Protein AF-A0A6J8CQG9-F1 (afdb_monomer_lite)

Foldseek 3Di:
DQVVLQLQCCVDDHPNVQWEKEWDWDCPPDDQWIKIWIWTQDPVVRDIDTPDIDTDNDDDLPPDDDRHGNAYEYAPPVVVVVSCCVNVNPVRVVRYDYDPVNLVVLLVVVLVVLPVCSVVSNVLSVQCVPDPDPVSNVVSVVVNVVVCVVSVPDDPDDD

Sequence (159 aa):
MANISLEMDRDGSGVMVDEFAFIDAKHNRCRGFKTLTLWTYHQVLRKLVSSAIMEVDEENTKNCYKFNPFGFIVGDNHANWCSIRDIYGVHTLERAVSCEFHYKQSVQRNSRKVSEKSNEFICLANALLHAETINQFNAACEQMETFFKINNIKELHKW

pLDDT: mean 81.37, std 11.55, range [43.44, 94.88]

Structure (mmCIF, N/CA/C/O backbone):
data_AF-A0A6J8CQG9-F1
#
_entry.id   AF-A0A6J8CQG9-F1
#
loop_
_atom_site.group_PDB
_atom_site.id
_atom_site.type_symbol
_atom_site.label_atom_id
_atom_site.label_alt_id
_atom_site.label_comp_id
_atom_site.label_asym_id
_atom_site.label_entity_id
_atom_site.label_seq_id
_atom_site.pdbx_PDB_ins_code
_atom_site.Cartn_x
_atom_site.Cartn_y
_atom_site.Cartn_z
_atom_site.occupancy
_atom_site.B_iso_or_equiv
_atom_site.auth_seq_id
_atom_site.auth_comp_id
_atom_site.auth_asym_id
_atom_site.auth_atom_id
_atom_site.pdbx_PDB_model_num
ATOM 1 N N . MET A 1 1 ? -14.211 -10.579 18.938 1.00 49.91 1 MET A N 1
ATOM 2 C CA . MET A 1 1 ? -13.756 -9.844 17.737 1.00 49.91 1 MET A CA 1
ATOM 3 C C . MET A 1 1 ? -14.240 -8.393 17.721 1.00 49.91 1 MET A C 1
ATOM 5 O O . MET A 1 1 ? -13.412 -7.544 17.447 1.00 49.91 1 MET A O 1
ATOM 9 N N . ALA A 1 2 ? -15.481 -8.077 18.133 1.00 54.88 2 ALA A N 1
ATOM 10 C CA . ALA A 1 2 ? -15.984 -6.692 18.227 1.00 54.88 2 ALA A CA 1
ATOM 11 C C . ALA A 1 2 ? -15.132 -5.728 19.090 1.00 54.88 2 ALA A C 1
ATOM 13 O O . ALA A 1 2 ? -15.011 -4.562 18.736 1.00 54.88 2 ALA A O 1
ATOM 14 N N . ASN A 1 3 ? -14.485 -6.207 20.164 1.00 70.06 3 ASN A N 1
ATOM 15 C CA . ASN A 1 3 ? -13.648 -5.337 21.004 1.00 70.06 3 ASN A CA 1
ATOM 16 C C . ASN A 1 3 ? -12.424 -4.778 20.272 1.00 70.06 3 ASN A C 1
ATOM 18 O O . ASN A 1 3 ? -12.099 -3.626 20.486 1.00 70.06 3 ASN A O 1
ATOM 22 N N . ILE A 1 4 ? -11.775 -5.535 19.379 1.00 77.50 4 ILE A N 1
ATOM 23 C CA . ILE A 1 4 ? -10.563 -5.044 18.694 1.00 77.50 4 ILE A CA 1
ATOM 24 C C . ILE A 1 4 ? -10.907 -3.851 17.800 1.00 77.50 4 ILE A C 1
ATOM 26 O O . ILE A 1 4 ? -10.186 -2.865 17.778 1.00 77.50 4 ILE A O 1
ATOM 30 N N . SER A 1 5 ? -12.038 -3.912 17.097 1.00 75.56 5 SER A N 1
ATOM 31 C CA . SER A 1 5 ? -12.469 -2.815 16.232 1.00 75.56 5 SER A CA 1
ATOM 32 C C . SER A 1 5 ? -12.834 -1.546 17.006 1.00 75.56 5 SER A C 1
ATOM 34 O O . SER A 1 5 ? -12.649 -0.463 16.467 1.00 75.56 5 SER A O 1
ATOM 36 N N . LEU A 1 6 ? -13.315 -1.675 18.249 1.00 78.38 6 LEU A N 1
ATOM 37 C CA . LEU A 1 6 ? -13.556 -0.542 19.152 1.00 78.38 6 LEU A CA 1
ATOM 38 C C . LEU A 1 6 ? -12.246 0.014 19.727 1.00 78.38 6 LEU A C 1
ATOM 40 O O . LEU A 1 6 ? -12.083 1.223 19.820 1.00 78.38 6 LEU A O 1
ATOM 44 N N . GLU A 1 7 ? -11.295 -0.859 20.066 1.00 82.69 7 GLU A N 1
ATOM 45 C CA . GLU A 1 7 ? -9.961 -0.467 20.549 1.00 82.69 7 GLU A CA 1
ATOM 46 C C . GLU A 1 7 ? -9.123 0.253 19.482 1.00 82.69 7 GLU A C 1
ATOM 48 O O . GLU A 1 7 ? -8.163 0.945 19.809 1.00 82.69 7 GLU A O 1
ATOM 53 N N . MET A 1 8 ? -9.468 0.052 18.212 1.00 83.88 8 MET A N 1
ATOM 54 C CA . MET A 1 8 ? -8.832 0.680 17.057 1.00 83.88 8 MET A CA 1
ATOM 55 C C . MET A 1 8 ? -9.538 1.952 16.590 1.00 83.88 8 MET A C 1
ATOM 57 O O . MET A 1 8 ? -9.056 2.579 15.652 1.00 83.88 8 MET A O 1
ATOM 61 N N . ASP A 1 9 ? -10.687 2.315 17.165 1.00 84.25 9 ASP A N 1
ATOM 62 C CA . ASP A 1 9 ? -11.378 3.535 16.758 1.00 84.25 9 ASP A CA 1
ATOM 63 C C . ASP A 1 9 ? -10.511 4.750 17.092 1.00 84.25 9 ASP A C 1
ATOM 65 O O . ASP A 1 9 ? -10.205 4.992 18.261 1.00 84.25 9 ASP A O 1
ATOM 69 N N . ARG A 1 10 ? -10.118 5.508 16.065 1.00 82.56 10 ARG A N 1
ATOM 70 C CA . ARG A 1 10 ? -9.189 6.640 16.189 1.00 82.56 10 ARG A CA 1
ATOM 71 C C . ARG A 1 10 ? -9.718 7.770 17.071 1.00 82.56 10 ARG A C 1
ATOM 73 O O . ARG A 1 10 ? -8.935 8.556 17.592 1.00 82.56 10 ARG A O 1
ATOM 80 N N . ASP A 1 11 ? -11.042 7.879 17.174 1.00 84.3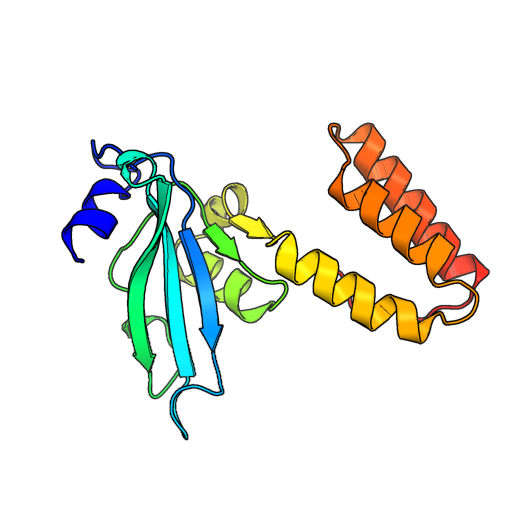8 11 ASP A N 1
ATOM 81 C CA . ASP A 1 11 ? -11.725 8.881 17.994 1.00 84.38 11 ASP A CA 1
ATOM 82 C C . ASP A 1 11 ? -11.982 8.354 19.424 1.00 84.38 11 ASP A C 1
ATOM 84 O O . ASP A 1 11 ? -12.530 9.060 20.273 1.00 84.38 11 ASP A O 1
ATOM 88 N N . GLY A 1 12 ? -11.592 7.103 19.691 1.00 83.31 12 GLY A N 1
ATOM 89 C CA . GLY A 1 12 ? -11.682 6.438 20.982 1.00 83.31 12 GLY A CA 1
ATOM 90 C C . GLY A 1 12 ? -10.406 6.553 21.821 1.00 83.31 12 GLY A C 1
ATOM 91 O O . GLY A 1 12 ? -9.482 7.306 21.530 1.00 83.31 12 GLY A O 1
ATOM 92 N N . SER A 1 13 ? -10.363 5.778 22.906 1.00 83.00 13 SER A N 1
ATOM 93 C CA . SER A 1 13 ? -9.242 5.734 23.859 1.00 83.00 13 SER A CA 1
ATOM 94 C C . SER A 1 13 ? -8.627 4.335 23.973 1.00 83.00 13 SER A C 1
ATOM 96 O O . SER A 1 13 ? -8.162 3.946 25.046 1.00 83.00 13 SER A O 1
ATOM 98 N N . GLY A 1 14 ? -8.731 3.541 22.908 1.00 82.12 14 GLY A N 1
ATOM 99 C CA . GLY A 1 14 ? -8.284 2.156 22.905 1.00 82.12 14 GLY A CA 1
ATOM 100 C C . GLY A 1 14 ? -6.769 2.012 22.790 1.00 82.12 14 GLY A C 1
ATOM 101 O O . GLY A 1 14 ? -6.068 2.902 22.314 1.00 82.12 14 GLY A O 1
ATOM 102 N N . VAL A 1 15 ? -6.242 0.859 23.198 1.00 84.62 15 VAL A N 1
ATOM 103 C CA . VAL A 1 15 ? -4.790 0.585 23.151 1.00 84.62 15 VAL A CA 1
ATOM 104 C C . VAL A 1 15 ? -4.259 0.366 21.731 1.00 84.62 15 VAL A C 1
ATOM 106 O O . VAL A 1 15 ? -3.051 0.248 21.541 1.00 84.62 15 VAL A O 1
ATOM 109 N N . MET A 1 16 ? -5.153 0.272 20.745 1.00 84.31 16 MET A N 1
ATOM 110 C CA . MET A 1 16 ? -4.835 0.088 19.328 1.00 84.31 16 MET A CA 1
ATOM 111 C C . MET A 1 16 ? -5.255 1.300 18.480 1.00 84.31 16 MET A C 1
ATOM 113 O O . MET A 1 16 ? -5.369 1.176 17.263 1.00 84.31 16 MET A O 1
ATOM 117 N N . VAL A 1 17 ? -5.486 2.458 19.111 1.00 86.44 17 VAL A N 1
ATOM 118 C CA . VAL A 1 17 ? -5.976 3.690 18.466 1.00 86.44 17 VAL A CA 1
ATOM 119 C C . VAL A 1 17 ? -5.073 4.185 17.335 1.00 86.44 17 VAL A C 1
ATOM 121 O O . VAL A 1 17 ? -5.582 4.745 16.370 1.00 86.44 17 VAL A O 1
ATOM 124 N N . ASP A 1 18 ? -3.766 3.922 17.425 1.00 87.25 18 ASP A N 1
ATOM 125 C CA . ASP A 1 18 ? -2.743 4.329 16.451 1.00 87.25 18 ASP A CA 1
ATOM 126 C C . ASP A 1 18 ? -2.405 3.224 15.429 1.00 87.25 18 ASP A C 1
ATOM 128 O O . ASP A 1 18 ? -1.500 3.369 14.605 1.00 87.25 18 ASP A O 1
ATOM 132 N N . GLU A 1 19 ? -3.114 2.093 15.467 1.00 88.69 19 GLU A N 1
ATOM 133 C CA . GLU A 1 19 ? -2.817 0.954 14.602 1.00 88.69 19 GLU A CA 1
ATOM 134 C C . GLU A 1 19 ? -3.476 1.065 13.229 1.00 88.69 19 GLU A C 1
ATOM 136 O O . GLU A 1 19 ? -4.635 1.463 13.063 1.00 88.69 19 GLU A O 1
ATOM 141 N N . PHE A 1 20 ? -2.739 0.607 12.220 1.00 89.00 20 PHE A N 1
ATOM 142 C CA . PHE A 1 20 ? -3.257 0.485 10.868 1.00 89.00 20 PHE A CA 1
ATOM 143 C C . PHE A 1 20 ? -4.094 -0.785 10.709 1.00 89.00 20 PHE A C 1
ATOM 145 O O . PHE A 1 20 ? -3.826 -1.839 11.302 1.00 89.00 20 PHE A O 1
ATOM 152 N N . ALA A 1 21 ? -5.100 -0.698 9.842 1.00 89.31 21 ALA A N 1
ATOM 153 C CA . ALA A 1 21 ? -5.902 -1.840 9.444 1.00 89.31 21 ALA A CA 1
ATOM 154 C C . ALA A 1 21 ? -5.628 -2.226 7.987 1.00 89.31 21 ALA A C 1
ATOM 156 O O . ALA A 1 21 ? -5.726 -1.407 7.074 1.00 89.31 21 ALA A O 1
ATOM 157 N N . PHE A 1 22 ? -5.313 -3.497 7.767 1.00 88.12 22 PHE A N 1
ATOM 158 C CA . PHE A 1 22 ? -5.117 -4.075 6.446 1.00 88.12 22 PHE A CA 1
ATOM 159 C C . PHE A 1 22 ? -6.470 -4.476 5.869 1.00 88.12 22 PHE A C 1
ATOM 161 O O . PHE A 1 22 ? -7.153 -5.333 6.439 1.00 88.12 22 PHE A O 1
ATOM 168 N N . ILE A 1 23 ? -6.836 -3.887 4.733 1.00 84.00 23 ILE A N 1
ATOM 169 C CA . ILE A 1 23 ? -8.063 -4.221 4.007 1.00 84.00 23 ILE A CA 1
ATOM 170 C C . ILE A 1 23 ? -7.701 -4.905 2.699 1.00 84.00 23 ILE A C 1
ATOM 172 O O . ILE A 1 23 ? -6.915 -4.390 1.903 1.00 84.00 23 ILE A O 1
ATOM 176 N N . ASP A 1 24 ? -8.315 -6.063 2.474 1.00 80.06 24 ASP A N 1
ATOM 177 C CA . ASP A 1 24 ? -8.178 -6.803 1.227 1.00 80.06 24 ASP A CA 1
ATOM 178 C C . ASP A 1 24 ? -9.474 -7.528 0.849 1.00 80.06 24 ASP A C 1
ATOM 180 O O . ASP A 1 24 ? -10.215 -8.002 1.717 1.00 80.06 24 ASP A O 1
ATOM 184 N N . ALA A 1 25 ? -9.711 -7.642 -0.457 1.00 76.75 25 ALA A N 1
ATOM 185 C CA . ALA A 1 25 ? -10.846 -8.338 -1.042 1.00 76.75 25 ALA A CA 1
ATOM 186 C C . ALA A 1 25 ? -10.376 -9.648 -1.691 1.00 76.75 25 ALA A C 1
ATOM 188 O O . ALA A 1 25 ? -9.619 -9.661 -2.662 1.00 76.75 25 ALA A O 1
ATOM 189 N N . LYS A 1 26 ? -10.858 -10.777 -1.169 1.00 74.31 26 LYS A N 1
ATOM 190 C CA . LYS A 1 26 ? -10.550 -12.119 -1.669 1.00 74.31 26 LYS A CA 1
ATOM 191 C C . LYS A 1 26 ? -11.684 -12.643 -2.540 1.00 74.31 26 LYS A C 1
ATOM 193 O O . LYS A 1 26 ? -12.841 -12.653 -2.133 1.00 74.31 26 LYS A O 1
ATOM 198 N N . HIS A 1 27 ? -11.328 -13.160 -3.714 1.00 71.12 27 HIS A N 1
ATOM 199 C CA . HIS A 1 27 ? -12.278 -13.691 -4.703 1.00 71.12 27 HIS A CA 1
ATOM 200 C C . HIS A 1 27 ? -12.355 -15.225 -4.743 1.00 71.12 27 HIS A C 1
ATOM 202 O O . HIS A 1 27 ? -13.140 -15.785 -5.499 1.00 71.12 27 HIS A O 1
ATOM 208 N N . ASN A 1 28 ? -11.520 -15.925 -3.971 1.00 71.38 28 ASN A N 1
ATOM 209 C CA . ASN A 1 28 ? -11.341 -17.379 -4.064 1.00 71.38 28 ASN A CA 1
ATOM 210 C C . ASN A 1 28 ? -11.778 -18.152 -2.810 1.00 71.38 28 ASN A C 1
ATOM 212 O O . ASN A 1 28 ? -11.564 -19.360 -2.746 1.00 71.38 28 ASN A O 1
ATOM 216 N N . ARG A 1 29 ? -12.352 -17.478 -1.806 1.00 72.06 29 ARG A N 1
ATOM 217 C CA . ARG A 1 29 ? -12.748 -18.118 -0.544 1.00 72.06 29 ARG A CA 1
ATOM 218 C C . ARG A 1 29 ? -14.126 -18.778 -0.629 1.00 72.06 29 ARG A C 1
ATOM 220 O O . ARG A 1 29 ? -14.252 -19.932 -0.237 1.00 72.06 29 ARG A O 1
ATOM 227 N N . CYS A 1 30 ? -15.130 -18.064 -1.136 1.00 70.56 30 CYS A N 1
ATOM 228 C CA . CYS A 1 30 ? -16.497 -18.559 -1.295 1.00 70.56 30 CYS A CA 1
ATOM 229 C C . CYS A 1 30 ? -16.959 -18.310 -2.739 1.00 70.56 30 CYS A C 1
ATOM 231 O O . CYS A 1 30 ? -16.860 -17.194 -3.249 1.00 70.56 30 CYS A O 1
ATOM 233 N N . ARG A 1 31 ? -17.400 -19.358 -3.446 1.00 70.69 31 ARG A N 1
ATOM 234 C CA . ARG A 1 31 ? -17.771 -19.255 -4.865 1.00 70.69 31 ARG A CA 1
ATOM 235 C C . ARG A 1 31 ? -19.034 -18.406 -5.005 1.00 70.69 31 ARG A C 1
ATOM 237 O O . ARG A 1 31 ? -20.060 -18.753 -4.439 1.00 70.69 31 ARG A O 1
ATOM 244 N N . GLY A 1 32 ? -18.958 -17.345 -5.806 1.00 68.50 32 GLY A N 1
ATOM 245 C CA . GLY A 1 32 ? -20.072 -16.416 -6.030 1.00 68.50 32 GLY A CA 1
ATOM 246 C C . GLY A 1 32 ? -20.077 -15.202 -5.101 1.00 68.50 32 GLY A C 1
ATOM 247 O O . GLY A 1 32 ? -20.850 -14.288 -5.345 1.00 68.50 32 GLY A O 1
ATOM 248 N N . PHE A 1 33 ? -19.180 -15.152 -4.111 1.00 61.88 33 PHE A N 1
ATOM 249 C CA . PHE A 1 33 ? -19.087 -14.052 -3.155 1.00 61.88 33 PHE A CA 1
ATOM 250 C C . PHE A 1 33 ? -17.709 -13.404 -3.198 1.00 61.88 33 PHE A C 1
ATOM 252 O O . PHE A 1 33 ? -16.688 -14.061 -3.424 1.00 61.88 33 PHE A O 1
ATOM 259 N N . LYS A 1 34 ? -17.671 -12.103 -2.912 1.00 66.94 34 LYS A N 1
ATOM 260 C CA . LYS A 1 34 ? -16.424 -11.425 -2.561 1.00 66.94 34 LYS A CA 1
ATOM 261 C C . LYS A 1 34 ? -16.273 -11.482 -1.044 1.00 66.94 34 LYS A C 1
ATOM 263 O O . LYS A 1 34 ? -17.208 -11.178 -0.309 1.00 66.94 34 LYS A O 1
ATOM 268 N N . THR A 1 35 ? -15.104 -11.885 -0.557 1.00 70.12 35 THR A N 1
ATOM 269 C CA . THR A 1 35 ? -14.802 -11.853 0.876 1.00 70.12 35 THR A CA 1
ATOM 270 C C . THR A 1 35 ? -13.965 -10.627 1.183 1.00 70.12 35 THR A C 1
ATOM 272 O O . THR A 1 35 ? -12.804 -10.560 0.788 1.00 70.12 35 THR A O 1
ATOM 275 N N . LEU A 1 36 ? -14.514 -9.697 1.952 1.00 74.69 36 LEU A N 1
ATOM 276 C CA . LEU A 1 36 ? -13.744 -8.601 2.521 1.00 74.69 36 LEU A CA 1
ATOM 277 C C . LEU A 1 36 ? -13.073 -9.085 3.802 1.00 74.69 36 LEU A C 1
ATOM 279 O O . LEU A 1 36 ? -13.706 -9.699 4.666 1.00 74.69 36 LEU A O 1
ATOM 283 N N . THR A 1 37 ? -11.774 -8.836 3.917 1.00 78.50 37 THR A N 1
ATOM 284 C CA . THR A 1 37 ? -11.006 -9.175 5.109 1.00 78.50 37 THR A CA 1
ATOM 285 C C . THR A 1 37 ? -10.356 -7.941 5.691 1.00 78.50 37 THR A C 1
ATOM 287 O O . THR A 1 37 ? -9.761 -7.141 4.973 1.00 78.50 37 THR A O 1
ATOM 290 N N . LEU A 1 38 ? -10.470 -7.834 7.008 1.00 83.00 38 LEU A N 1
ATOM 291 C CA . LEU A 1 38 ? -9.855 -6.808 7.818 1.00 83.00 38 LEU A CA 1
ATOM 292 C C . LEU A 1 38 ? -8.892 -7.481 8.788 1.00 83.00 38 LEU A C 1
ATOM 294 O O . LEU A 1 38 ? -9.297 -8.331 9.590 1.00 83.00 38 LEU A O 1
ATOM 298 N N . TRP A 1 39 ? -7.626 -7.095 8.714 1.00 86.50 39 TRP A N 1
ATOM 299 C CA . TRP A 1 39 ? -6.586 -7.571 9.616 1.00 86.50 39 TRP A CA 1
ATOM 300 C C . TRP A 1 39 ? -5.941 -6.398 10.332 1.00 86.50 39 TRP A C 1
ATOM 302 O O . TRP A 1 39 ? -5.869 -5.295 9.804 1.00 86.50 39 TRP A O 1
ATOM 312 N N . THR A 1 40 ? -5.442 -6.644 11.530 1.00 87.31 40 THR A N 1
ATOM 313 C CA . THR A 1 40 ? -4.625 -5.688 12.274 1.00 87.31 40 THR A CA 1
ATOM 314 C C . THR A 1 40 ? -3.501 -6.431 12.971 1.00 87.31 40 THR A C 1
ATOM 316 O O . THR A 1 40 ? -3.617 -7.628 13.264 1.00 87.31 40 THR A O 1
ATOM 319 N N . TYR A 1 41 ? -2.398 -5.741 13.226 1.00 85.75 41 TYR A N 1
ATOM 320 C CA . TYR A 1 41 ? -1.341 -6.275 14.060 1.00 85.75 41 TYR A CA 1
ATOM 321 C C . TYR A 1 41 ? -1.643 -5.950 15.523 1.00 85.75 41 TYR A C 1
ATOM 323 O O . TYR A 1 41 ? -1.673 -4.800 15.940 1.00 85.75 41 TYR A O 1
ATOM 331 N N . HIS A 1 42 ? -1.885 -6.980 16.329 1.00 84.56 42 HIS A N 1
ATOM 332 C CA . HIS A 1 42 ? -2.193 -6.787 17.737 1.00 84.56 42 HIS A CA 1
ATOM 333 C C . HIS A 1 42 ? -0.896 -6.674 18.543 1.00 84.56 42 HIS A C 1
ATOM 335 O O . HIS A 1 42 ? -0.236 -7.684 18.792 1.00 84.56 42 HIS A O 1
ATOM 341 N N . GLN A 1 43 ? -0.572 -5.470 19.024 1.00 79.81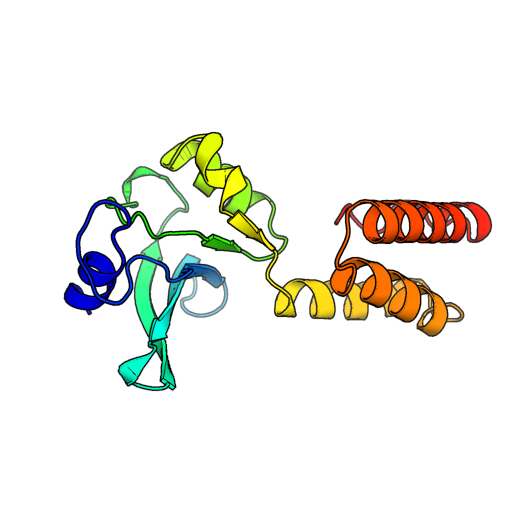 43 GLN A N 1
ATOM 342 C CA . GLN A 1 43 ? 0.694 -5.169 19.715 1.00 79.81 43 GLN A CA 1
ATOM 343 C C . GLN A 1 43 ? 0.966 -6.073 20.927 1.00 79.81 43 GLN A C 1
ATOM 345 O O . GLN A 1 43 ? 2.039 -6.666 21.038 1.00 79.81 43 GLN A O 1
ATOM 350 N N . VAL A 1 44 ? -0.032 -6.264 21.802 1.00 81.56 44 VAL A N 1
ATOM 351 C CA . VAL A 1 44 ? 0.102 -7.134 22.990 1.00 81.56 44 VAL A CA 1
ATOM 352 C C . VAL A 1 44 ? 0.323 -8.604 22.613 1.00 81.56 44 VAL A C 1
ATOM 354 O O . VAL A 1 44 ? 1.167 -9.276 23.199 1.00 81.56 44 VAL A O 1
ATOM 357 N N . LEU A 1 45 ? -0.412 -9.115 21.619 1.00 83.44 45 LEU A N 1
ATOM 358 C CA . LEU A 1 45 ? -0.327 -10.518 21.201 1.00 83.44 45 LEU A CA 1
ATOM 359 C C . LEU A 1 45 ? 0.836 -10.793 20.238 1.00 83.44 45 LEU A C 1
ATOM 361 O O . LEU A 1 45 ? 1.155 -11.962 20.011 1.00 83.44 45 LEU A O 1
ATOM 365 N N . ARG A 1 46 ? 1.444 -9.741 19.671 1.00 83.31 46 ARG A N 1
ATOM 366 C CA . ARG A 1 46 ? 2.496 -9.774 18.642 1.00 83.31 46 ARG A CA 1
ATOM 367 C C . ARG A 1 46 ? 2.136 -10.636 17.430 1.00 83.31 46 ARG A C 1
ATOM 369 O O . ARG A 1 46 ? 2.945 -11.428 16.945 1.00 83.31 46 ARG A O 1
ATOM 376 N N . LYS A 1 47 ? 0.881 -10.546 16.981 1.00 86.69 47 LYS A N 1
ATOM 377 C CA . LYS A 1 47 ? 0.314 -11.388 15.917 1.00 86.69 47 LYS A CA 1
ATOM 378 C C . LYS A 1 47 ? -0.649 -10.591 15.048 1.00 86.69 47 LYS A C 1
ATOM 380 O O . LYS A 1 47 ? -1.347 -9.710 15.545 1.00 86.69 47 LYS A O 1
ATOM 385 N N . LEU A 1 48 ? -0.734 -10.960 13.770 1.00 84.69 48 LEU A N 1
ATOM 386 C CA . LEU A 1 48 ? -1.818 -10.520 12.895 1.00 84.69 48 LEU A CA 1
ATOM 387 C C . LEU A 1 48 ? -3.115 -11.212 13.315 1.00 84.69 48 LEU A C 1
ATOM 389 O O . LEU A 1 48 ? -3.187 -12.442 13.359 1.00 84.69 48 LEU A O 1
ATOM 393 N N . VAL A 1 49 ? -4.132 -10.418 13.623 1.00 86.00 49 VAL A N 1
ATOM 394 C CA . VAL A 1 49 ? -5.459 -10.889 14.017 1.00 86.00 49 VAL A CA 1
ATOM 395 C C . VAL A 1 49 ? -6.463 -10.406 12.982 1.00 86.00 49 VAL A C 1
ATOM 397 O O . VAL A 1 49 ? -6.393 -9.270 12.514 1.00 86.00 49 VAL A O 1
ATOM 400 N N . SER A 1 50 ? -7.393 -11.281 12.600 1.00 82.06 50 SER A N 1
ATOM 401 C CA . SER A 1 50 ? -8.521 -10.869 11.773 1.00 82.06 50 SER A CA 1
ATOM 402 C C . SER A 1 50 ? -9.524 -10.139 12.657 1.00 82.06 50 SER A C 1
ATOM 404 O O . SER A 1 50 ? -10.065 -10.727 13.592 1.00 82.06 50 SER A O 1
ATOM 406 N N . SER A 1 51 ? -9.744 -8.858 12.376 1.00 75.44 51 SER A N 1
ATOM 407 C CA . SER A 1 51 ? -10.727 -8.036 13.086 1.00 75.44 51 SER A CA 1
ATOM 408 C C . SER A 1 51 ? -12.134 -8.307 12.561 1.00 75.44 51 SER A C 1
ATOM 410 O O . SER A 1 51 ? -13.084 -8.392 13.337 1.00 75.44 51 SER A O 1
ATOM 412 N N . ALA A 1 52 ? -12.260 -8.492 11.244 1.00 73.50 52 ALA A N 1
ATOM 413 C CA . ALA A 1 52 ? -13.514 -8.834 10.592 1.00 73.50 52 ALA A CA 1
ATOM 414 C C . ALA A 1 52 ? -13.280 -9.616 9.294 1.00 73.50 52 ALA A C 1
ATOM 416 O O . ALA A 1 52 ? -12.321 -9.383 8.554 1.00 73.50 52 ALA A O 1
ATOM 417 N N . ILE A 1 53 ? -14.203 -10.528 9.009 1.00 68.94 53 ILE A N 1
ATOM 418 C CA . ILE A 1 53 ? -14.361 -11.182 7.713 1.00 68.94 53 ILE A CA 1
ATOM 419 C C . ILE A 1 53 ? -15.833 -11.035 7.363 1.00 68.94 53 ILE A C 1
ATOM 421 O O . ILE A 1 53 ? -16.688 -11.419 8.161 1.00 68.94 53 ILE A O 1
ATOM 425 N N . MET A 1 54 ? -16.117 -10.497 6.184 1.00 71.88 54 MET A N 1
ATOM 426 C CA . MET A 1 54 ? -17.474 -10.350 5.678 1.00 71.88 54 MET A CA 1
ATOM 427 C C . MET A 1 54 ? -17.566 -10.993 4.298 1.00 71.88 54 MET A C 1
ATOM 429 O O . MET A 1 54 ? -16.714 -10.760 3.440 1.00 71.88 54 MET A O 1
ATOM 433 N N . GLU A 1 55 ? -18.590 -11.811 4.094 1.00 70.00 55 GLU A N 1
ATOM 434 C CA . GLU A 1 55 ? -18.996 -12.267 2.767 1.00 70.00 55 GLU A CA 1
ATOM 435 C C . GLU A 1 55 ? -20.061 -11.302 2.266 1.00 70.00 55 GLU A C 1
ATOM 437 O O . GLU A 1 55 ? -21.017 -11.009 2.984 1.00 70.00 55 GLU A O 1
ATOM 442 N N . VAL A 1 56 ? -19.859 -10.755 1.071 1.00 66.94 56 VAL A N 1
ATOM 443 C CA . VAL A 1 56 ? -20.807 -9.825 0.461 1.00 66.94 56 VAL A CA 1
ATOM 444 C C . VAL A 1 56 ? -21.251 -10.354 -0.895 1.00 66.94 56 VAL A C 1
ATOM 446 O O . VAL A 1 56 ? -20.420 -10.800 -1.694 1.00 66.94 56 VAL A O 1
ATOM 449 N N . ASP A 1 57 ? -22.564 -10.297 -1.137 1.00 62.94 57 ASP A N 1
ATOM 450 C CA . ASP A 1 57 ? -23.165 -10.553 -2.453 1.00 62.94 57 ASP A CA 1
ATOM 451 C C . ASP A 1 57 ? -22.655 -9.531 -3.482 1.00 62.94 57 ASP A C 1
ATOM 453 O O . ASP A 1 57 ? -22.359 -9.865 -4.627 1.00 62.94 57 ASP A O 1
ATOM 457 N N . GLU A 1 58 ? -22.486 -8.277 -3.044 1.00 61.78 58 GLU A N 1
ATOM 458 C CA . GLU A 1 58 ? -21.998 -7.162 -3.851 1.00 61.78 58 GLU A CA 1
ATOM 459 C C . GLU A 1 58 ? -21.061 -6.255 -3.040 1.00 61.78 58 GLU A C 1
ATOM 461 O O . GLU A 1 58 ? -21.265 -6.004 -1.852 1.00 61.78 58 GLU A O 1
ATOM 466 N N . GLU A 1 59 ? -20.037 -5.713 -3.699 1.00 59.97 59 GLU A N 1
ATOM 467 C CA . GLU A 1 59 ? -19.115 -4.734 -3.116 1.00 59.97 59 GLU A CA 1
ATOM 468 C C . GLU A 1 59 ? -19.784 -3.351 -3.120 1.00 59.97 59 GLU A C 1
ATOM 470 O O . GLU A 1 59 ? -19.667 -2.595 -4.082 1.00 59.97 59 GLU A O 1
ATOM 475 N N . ASN A 1 60 ? -20.561 -3.047 -2.076 1.00 60.53 60 ASN A N 1
ATOM 476 C CA . ASN A 1 60 ? -21.236 -1.758 -1.930 1.00 60.53 60 ASN A CA 1
ATOM 477 C C . ASN A 1 60 ? -21.068 -1.159 -0.523 1.00 60.53 60 ASN A C 1
ATOM 479 O O . ASN A 1 60 ? -20.796 -1.847 0.460 1.00 60.53 60 ASN A O 1
ATOM 483 N N . THR A 1 61 ? -21.240 0.160 -0.436 1.00 57.50 61 THR A N 1
ATOM 484 C CA . THR A 1 61 ? -20.981 0.957 0.773 1.00 57.50 61 THR A CA 1
ATOM 485 C C . THR A 1 61 ? -22.028 0.779 1.874 1.00 57.50 61 THR A C 1
ATOM 487 O O . THR A 1 61 ? -21.805 1.225 2.998 1.00 57.50 61 THR A O 1
ATOM 490 N N . LYS A 1 62 ? -23.156 0.103 1.601 1.00 57.88 62 LYS A N 1
ATOM 491 C CA . LYS A 1 62 ? -24.258 -0.053 2.569 1.00 57.88 6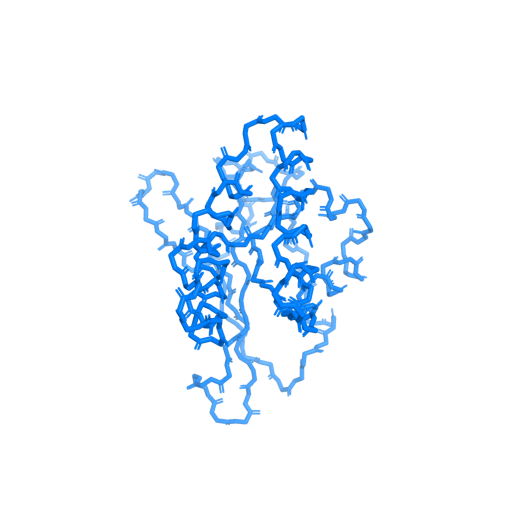2 LYS A CA 1
ATOM 492 C C . LYS A 1 62 ? -23.877 -0.922 3.770 1.00 57.88 62 LYS A C 1
ATOM 494 O O . LYS A 1 62 ? -24.478 -0.777 4.829 1.00 57.88 62 LYS A O 1
ATOM 499 N N . ASN A 1 63 ? -22.878 -1.792 3.611 1.00 53.12 63 ASN A N 1
ATOM 500 C CA . ASN A 1 63 ? -22.467 -2.762 4.629 1.00 53.12 63 ASN A CA 1
ATOM 501 C C . ASN A 1 63 ? -21.271 -2.300 5.483 1.00 53.12 63 ASN A C 1
ATOM 503 O O . ASN A 1 63 ? -20.883 -2.992 6.426 1.00 53.12 63 ASN A O 1
ATOM 507 N N . CYS A 1 64 ? -20.685 -1.135 5.192 1.00 54.44 64 CYS A N 1
ATOM 508 C CA . CYS A 1 64 ? -19.567 -0.594 5.959 1.00 54.44 64 CYS A CA 1
ATOM 509 C C . CYS A 1 64 ? -20.075 0.092 7.236 1.00 54.44 64 CYS A C 1
ATOM 511 O O . CYS A 1 64 ? -20.273 1.304 7.282 1.00 54.44 64 CYS A O 1
ATOM 513 N N . TYR A 1 65 ? -20.290 -0.695 8.293 1.00 55.47 65 TYR A N 1
ATOM 514 C CA . TYR A 1 65 ? -20.411 -0.154 9.650 1.00 55.47 65 TYR A CA 1
ATOM 515 C C . TYR A 1 65 ? -19.131 0.610 10.023 1.00 55.47 65 TYR A C 1
ATOM 517 O O . TYR A 1 65 ? -18.037 0.209 9.629 1.00 55.47 65 TYR A O 1
ATOM 525 N N . LYS A 1 66 ? -19.285 1.719 10.762 1.00 63.44 66 LYS A N 1
ATOM 526 C CA . LYS A 1 66 ? -18.238 2.710 11.071 1.00 63.44 66 LYS A CA 1
ATOM 527 C C . LYS A 1 66 ? -17.066 2.105 11.857 1.00 63.44 66 LYS A C 1
ATOM 529 O O . LYS A 1 66 ? -17.018 2.193 13.077 1.00 63.44 66 LYS A O 1
ATOM 534 N N . PHE A 1 67 ? -16.126 1.499 11.146 1.00 73.50 67 PHE A N 1
ATOM 535 C CA . PHE A 1 67 ? -14.807 1.142 11.642 1.00 73.50 67 PHE A CA 1
ATOM 536 C C . PHE A 1 67 ? -13.816 2.186 11.122 1.00 73.50 67 PHE A C 1
ATOM 538 O O . PHE A 1 67 ? -13.560 2.246 9.923 1.00 73.50 67 PHE A O 1
ATOM 545 N N . ASN A 1 68 ? -13.296 3.035 12.008 1.00 79.06 68 ASN A N 1
ATOM 546 C CA . ASN A 1 68 ? -12.447 4.170 11.652 1.00 79.06 68 ASN A CA 1
ATOM 547 C C . ASN A 1 68 ? -11.058 4.035 12.308 1.00 79.06 68 ASN A C 1
ATOM 549 O O . ASN A 1 68 ? -10.799 4.691 13.313 1.00 79.06 68 ASN A O 1
ATOM 553 N N . PRO A 1 69 ? -10.170 3.172 11.782 1.00 86.12 69 PRO A N 1
ATOM 554 C CA . PRO A 1 69 ? -8.828 2.990 12.332 1.00 86.12 69 PRO A CA 1
ATOM 555 C C . PRO A 1 69 ? -7.992 4.258 12.173 1.00 86.12 69 PRO A C 1
ATOM 557 O O . PRO A 1 69 ? -8.384 5.153 11.422 1.00 86.12 69 PRO A O 1
ATOM 560 N N . PHE A 1 70 ? -6.807 4.312 12.785 1.00 88.06 70 PHE A N 1
ATOM 561 C CA . PHE A 1 70 ? -5.829 5.376 12.532 1.00 88.06 70 PHE A CA 1
ATOM 562 C C . PHE A 1 70 ? -5.570 5.557 11.036 1.00 88.06 70 PHE A C 1
ATOM 564 O O . PHE A 1 70 ? -5.715 6.647 10.481 1.00 88.06 70 PHE A O 1
ATOM 571 N N . GLY A 1 71 ? -5.294 4.449 10.354 1.00 89.25 71 GLY A N 1
ATOM 572 C CA . GLY A 1 71 ? -5.024 4.428 8.931 1.00 89.25 71 GLY A CA 1
ATOM 573 C C . GLY A 1 71 ? -5.320 3.081 8.294 1.00 89.25 71 GLY A C 1
ATOM 574 O O . GLY A 1 71 ? -5.570 2.076 8.966 1.00 89.25 71 GLY A O 1
ATOM 575 N N . PHE A 1 72 ? -5.291 3.071 6.969 1.00 89.38 72 PHE A N 1
ATOM 576 C CA . PHE A 1 72 ? -5.555 1.883 6.170 1.00 89.38 72 PHE A CA 1
ATOM 577 C C . PHE A 1 72 ? -4.303 1.461 5.414 1.00 89.38 72 PHE A C 1
ATOM 579 O O . PHE A 1 72 ? -3.611 2.290 4.831 1.00 89.38 72 PHE A O 1
ATOM 586 N N . ILE A 1 73 ? -4.041 0.160 5.385 1.00 89.81 73 ILE A N 1
ATOM 587 C CA . ILE A 1 73 ? -3.081 -0.439 4.463 1.00 89.81 73 ILE A CA 1
ATOM 588 C C . ILE A 1 73 ? -3.890 -1.182 3.409 1.00 89.81 73 ILE A C 1
ATOM 590 O O . ILE A 1 73 ? -4.626 -2.120 3.726 1.00 89.81 73 ILE A O 1
ATOM 594 N N . VAL A 1 74 ? -3.760 -0.765 2.154 1.00 87.12 74 VAL A N 1
ATOM 595 C CA . VAL A 1 74 ? -4.513 -1.330 1.030 1.00 87.12 74 VAL A CA 1
ATOM 596 C C . VAL A 1 74 ? -3.584 -1.803 -0.076 1.00 87.12 74 VAL A C 1
ATOM 598 O O . VAL A 1 74 ? -2.504 -1.262 -0.289 1.00 87.12 74 VAL A O 1
ATOM 601 N N . GLY A 1 75 ? -3.986 -2.858 -0.782 1.00 81.94 75 GLY A N 1
ATOM 602 C CA . GLY A 1 75 ? -3.289 -3.274 -1.999 1.00 81.94 75 GLY A CA 1
ATOM 603 C C . GLY A 1 75 ? -3.468 -2.278 -3.151 1.00 81.94 75 GLY A C 1
ATOM 604 O O . GLY A 1 75 ? -4.310 -1.382 -3.099 1.00 81.94 75 GLY A O 1
ATOM 605 N N . ASP A 1 76 ? -2.738 -2.510 -4.238 1.00 72.19 76 ASP A N 1
ATOM 606 C CA . ASP A 1 76 ? -2.711 -1.656 -5.440 1.00 72.19 76 ASP A CA 1
ATOM 607 C C . ASP A 1 76 ? -4.035 -1.660 -6.239 1.00 72.19 76 ASP A C 1
ATOM 609 O O . ASP A 1 76 ? -4.147 -1.053 -7.303 1.00 72.19 76 ASP A O 1
ATOM 613 N N . ASN A 1 77 ? -5.068 -2.369 -5.768 1.00 73.88 77 ASN A N 1
ATOM 614 C CA . ASN A 1 77 ? -6.363 -2.379 -6.434 1.00 73.88 77 ASN A CA 1
ATOM 615 C C . ASN A 1 77 ? -7.078 -1.035 -6.225 1.00 73.88 77 ASN A C 1
ATOM 617 O O . ASN A 1 77 ? -7.537 -0.730 -5.123 1.00 73.88 77 ASN A O 1
ATOM 621 N N . HIS A 1 78 ? -7.229 -0.271 -7.309 1.00 74.81 78 HIS A N 1
ATOM 622 C CA . HIS A 1 78 ? -7.872 1.046 -7.331 1.00 74.81 78 HIS A CA 1
ATOM 623 C C . HIS A 1 78 ? -9.257 1.075 -6.660 1.00 74.81 78 HIS A C 1
ATOM 625 O O . HIS A 1 78 ? -9.613 2.067 -6.026 1.00 74.81 78 HIS A O 1
ATOM 631 N N . ALA A 1 79 ? -10.015 -0.027 -6.733 1.00 76.38 79 ALA A N 1
ATOM 632 C CA . ALA A 1 79 ? -11.332 -0.136 -6.105 1.00 76.38 79 ALA A CA 1
ATOM 633 C C . ALA A 1 79 ? -11.290 0.076 -4.579 1.00 76.38 79 ALA A C 1
ATOM 635 O O . ALA A 1 79 ? -12.174 0.736 -4.028 1.00 76.38 79 ALA A O 1
ATOM 636 N N . ASN A 1 80 ? -10.237 -0.400 -3.904 1.00 78.94 80 ASN A N 1
ATOM 637 C CA . ASN A 1 80 ? -10.081 -0.228 -2.457 1.00 78.94 80 ASN A CA 1
ATOM 638 C C . ASN A 1 80 ? -9.877 1.251 -2.097 1.00 78.94 80 ASN A C 1
ATOM 640 O O . ASN A 1 80 ? -10.515 1.763 -1.180 1.00 78.94 80 ASN A O 1
ATOM 644 N N . TRP A 1 81 ? -9.032 1.953 -2.856 1.00 82.56 81 TRP A N 1
ATOM 645 C CA . TRP A 1 81 ? -8.751 3.377 -2.660 1.00 82.56 81 TRP A CA 1
ATOM 646 C C . TRP A 1 81 ? -9.989 4.250 -2.896 1.00 82.56 81 TRP A C 1
ATOM 648 O O . TRP A 1 81 ? -10.293 5.123 -2.080 1.00 82.56 81 TRP A O 1
ATOM 658 N N . CYS A 1 82 ? -10.743 3.994 -3.973 1.00 82.19 82 CYS A N 1
ATOM 659 C CA . CYS A 1 82 ? -12.010 4.687 -4.223 1.00 82.19 82 CYS A CA 1
ATOM 660 C C . CYS A 1 82 ? -13.025 4.433 -3.110 1.00 82.19 82 CYS A C 1
ATOM 662 O O . CYS A 1 82 ? -13.610 5.383 -2.603 1.00 82.19 82 CYS A O 1
ATOM 664 N N . SER A 1 83 ? -13.177 3.181 -2.677 1.00 78.56 83 SER A N 1
ATOM 665 C CA . SER A 1 83 ? -14.127 2.829 -1.619 1.00 78.56 83 SER A CA 1
ATOM 666 C C . SER A 1 83 ? -13.799 3.533 -0.302 1.00 78.56 83 SER A C 1
ATOM 668 O O . SER A 1 83 ? -14.692 4.077 0.343 1.00 78.56 83 SER A O 1
ATOM 670 N N . ILE A 1 84 ? -12.517 3.601 0.076 1.00 80.44 84 ILE A N 1
ATOM 671 C CA . ILE A 1 84 ? -12.082 4.339 1.270 1.00 80.44 84 ILE A CA 1
ATOM 672 C C . ILE A 1 84 ? -12.442 5.823 1.159 1.00 80.44 84 ILE A C 1
ATOM 674 O O . ILE A 1 84 ? -13.020 6.380 2.092 1.00 80.44 84 ILE A O 1
ATOM 678 N N . ARG A 1 85 ? -12.140 6.457 0.021 1.00 83.62 85 ARG A N 1
ATOM 679 C CA . ARG A 1 85 ? -12.487 7.863 -0.228 1.00 83.62 85 ARG A CA 1
ATOM 680 C C . ARG A 1 85 ? -13.995 8.095 -0.150 1.00 83.62 85 ARG A C 1
ATOM 682 O O . ARG A 1 85 ? -14.422 9.082 0.440 1.00 83.62 85 ARG A O 1
ATOM 689 N N . ASP A 1 86 ? -14.784 7.216 -0.752 1.00 81.62 86 ASP A N 1
ATOM 690 C CA . ASP A 1 86 ? -16.227 7.403 -0.890 1.00 81.62 86 ASP A CA 1
ATOM 691 C C . ASP A 1 86 ? -16.964 7.159 0.443 1.00 81.62 86 ASP A C 1
ATOM 693 O O . ASP A 1 86 ? -17.976 7.805 0.709 1.00 81.62 86 ASP A O 1
ATOM 697 N N . ILE A 1 87 ? -16.441 6.279 1.310 1.00 77.88 87 ILE A N 1
ATOM 698 C CA . ILE A 1 87 ? -17.016 5.976 2.634 1.00 77.88 87 ILE A CA 1
ATOM 699 C C . ILE A 1 87 ? -16.535 6.960 3.708 1.00 77.88 87 ILE A C 1
ATOM 701 O O . ILE A 1 87 ? -17.340 7.461 4.492 1.00 77.88 87 ILE A O 1
ATOM 705 N N . TYR A 1 88 ? -15.225 7.216 3.771 1.00 79.69 88 TYR A N 1
ATOM 706 C CA . TYR A 1 88 ? -14.592 7.957 4.870 1.00 79.69 88 TYR A CA 1
ATOM 707 C C . TYR A 1 88 ? -14.156 9.376 4.482 1.00 79.69 88 TYR A C 1
ATOM 709 O O . TYR A 1 88 ? -13.673 10.121 5.330 1.00 79.69 88 TYR A O 1
ATOM 717 N N . GLY A 1 89 ? -14.315 9.774 3.220 1.00 83.62 89 GLY A N 1
ATOM 718 C CA . GLY A 1 89 ? -13.927 11.088 2.711 1.00 83.62 89 GLY A CA 1
ATOM 719 C C . GLY A 1 89 ? -12.465 11.182 2.263 1.00 83.62 89 GLY A C 1
ATOM 720 O O . GLY A 1 89 ? -11.609 10.378 2.630 1.00 83.62 89 GLY A O 1
ATOM 721 N N . VAL A 1 90 ? -12.166 12.219 1.472 1.00 87.31 90 VAL A N 1
ATOM 722 C CA . VAL A 1 90 ? -10.844 12.432 0.845 1.00 87.31 90 VAL A CA 1
ATOM 723 C C . VAL A 1 90 ? -9.693 12.547 1.849 1.00 87.31 90 VAL A C 1
ATOM 725 O O . VAL A 1 90 ? -8.616 12.025 1.591 1.00 87.31 90 VAL A O 1
ATOM 728 N N . HIS A 1 91 ? -9.935 13.137 3.021 1.00 86.81 91 HIS A N 1
ATOM 729 C CA . HIS A 1 91 ? -8.938 13.279 4.088 1.00 86.81 91 HIS A CA 1
ATOM 730 C C . HIS A 1 91 ? -8.449 11.924 4.628 1.00 86.81 91 HIS A C 1
ATOM 732 O O . HIS A 1 91 ? -7.363 11.819 5.184 1.00 86.81 91 HIS A O 1
ATOM 738 N N . THR A 1 92 ? -9.227 10.852 4.449 1.00 84.88 92 THR A N 1
ATOM 739 C CA . THR A 1 92 ? -8.806 9.506 4.847 1.00 84.88 92 THR A CA 1
ATOM 74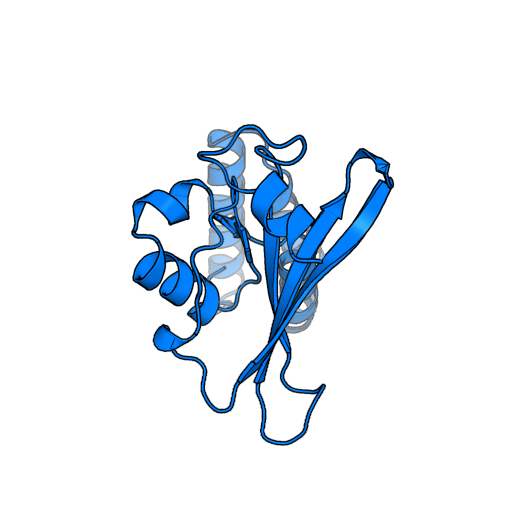0 C C . THR A 1 92 ? -7.721 8.934 3.930 1.00 84.88 92 THR A C 1
ATOM 742 O O . THR A 1 92 ? -6.999 8.024 4.329 1.00 84.88 92 THR A O 1
ATOM 745 N N . LEU A 1 93 ? -7.532 9.495 2.733 1.00 86.69 93 LEU A N 1
ATOM 746 C CA . LEU A 1 93 ? -6.436 9.093 1.855 1.00 86.69 93 LEU A CA 1
ATOM 747 C C . LEU A 1 93 ? -5.066 9.540 2.382 1.00 86.69 93 LEU A C 1
ATOM 749 O O . LEU A 1 93 ? -4.079 8.873 2.106 1.00 86.69 93 LEU A O 1
ATOM 753 N N . GLU A 1 94 ? -5.002 10.594 3.203 1.00 88.81 94 GLU A N 1
ATOM 754 C CA . GLU A 1 94 ? -3.755 11.064 3.838 1.00 88.81 94 GLU A CA 1
ATOM 755 C C . GLU A 1 94 ? -3.184 10.052 4.845 1.00 88.81 94 GLU A C 1
ATOM 757 O O . GLU A 1 94 ? -2.003 10.077 5.174 1.00 88.81 94 GLU A O 1
ATOM 762 N N . ARG A 1 95 ? -4.036 9.140 5.320 1.00 89.88 95 ARG A N 1
ATOM 763 C CA . ARG A 1 95 ? -3.732 8.070 6.281 1.00 89.88 95 ARG A CA 1
ATOM 764 C C . ARG A 1 95 ? -3.941 6.677 5.678 1.00 89.88 95 ARG A C 1
ATOM 766 O O . ARG A 1 95 ? -4.023 5.689 6.405 1.00 89.88 95 ARG A O 1
ATOM 773 N N . ALA A 1 96 ? -4.057 6.588 4.355 1.00 89.25 96 ALA A N 1
ATOM 774 C CA . ALA A 1 96 ? -4.083 5.332 3.624 1.00 89.25 96 ALA A CA 1
ATOM 775 C C . ALA A 1 96 ? -2.746 5.143 2.901 1.00 89.25 96 ALA A C 1
ATOM 777 O O . ALA A 1 96 ? -2.284 6.033 2.193 1.00 89.25 96 ALA A O 1
ATOM 778 N N . VAL A 1 97 ? -2.126 3.980 3.075 1.00 88.25 97 VAL A N 1
ATOM 779 C CA . VAL A 1 97 ? -0.832 3.650 2.468 1.00 88.25 97 VAL A CA 1
ATOM 780 C C . VAL A 1 97 ? -0.927 2.360 1.663 1.00 88.25 97 VAL A C 1
ATOM 782 O O . VAL A 1 97 ? -1.752 1.481 1.944 1.00 88.25 97 VAL A O 1
ATOM 785 N N . SER A 1 98 ? -0.077 2.240 0.645 1.00 86.19 98 SER A N 1
ATOM 786 C CA . SER A 1 98 ? 0.015 1.020 -0.147 1.00 86.19 98 SER A CA 1
ATOM 787 C C . SER A 1 98 ? 0.672 -0.103 0.655 1.00 86.19 98 SER A C 1
ATOM 789 O O . SER A 1 98 ? 1.545 0.094 1.501 1.00 86.19 98 SER A O 1
ATOM 791 N N . CYS A 1 99 ? 0.225 -1.327 0.406 1.00 88.19 99 CYS A N 1
ATOM 792 C CA . CYS A 1 99 ? 0.764 -2.511 1.047 1.00 88.19 99 CYS A CA 1
ATOM 793 C C . CYS A 1 99 ? 2.102 -2.908 0.409 1.00 88.19 99 CYS A C 1
ATOM 795 O O . CYS A 1 99 ? 2.129 -3.365 -0.733 1.00 88.19 99 CYS A O 1
ATOM 797 N N . GLU A 1 100 ? 3.194 -2.850 1.178 1.00 88.19 100 GLU A N 1
ATOM 798 C CA . GLU A 1 100 ? 4.538 -3.250 0.726 1.00 88.19 100 GLU A CA 1
ATOM 799 C C . GLU A 1 100 ? 4.573 -4.663 0.115 1.00 88.19 100 GLU A C 1
ATOM 801 O O . GLU A 1 100 ? 5.260 -4.908 -0.879 1.00 88.19 100 GLU A O 1
ATOM 806 N N . PHE A 1 101 ? 3.812 -5.608 0.675 1.00 86.56 101 PHE A N 1
ATOM 807 C CA . PHE A 1 101 ? 3.742 -6.969 0.141 1.00 86.56 101 PHE A CA 1
ATOM 808 C C . PHE A 1 101 ? 3.153 -6.998 -1.275 1.00 86.56 101 PHE A C 1
ATOM 810 O O . PHE A 1 101 ? 3.715 -7.635 -2.170 1.00 86.56 101 PHE A O 1
ATOM 817 N N . HIS A 1 102 ? 2.037 -6.294 -1.491 1.00 84.25 102 HIS A N 1
ATOM 818 C CA . HIS A 1 102 ? 1.404 -6.209 -2.805 1.00 84.25 102 HIS A CA 1
ATOM 819 C C . HIS A 1 102 ? 2.268 -5.426 -3.793 1.00 84.25 102 HIS A C 1
ATOM 821 O O . HIS A 1 102 ? 2.422 -5.882 -4.926 1.00 84.25 102 HIS A O 1
ATOM 827 N N . TYR A 1 103 ? 2.939 -4.369 -3.332 1.00 86.75 103 TYR A N 1
ATOM 828 C CA . TYR A 1 103 ? 3.923 -3.638 -4.122 1.00 86.75 103 TYR A CA 1
ATOM 829 C C . TYR A 1 103 ? 5.043 -4.564 -4.617 1.00 86.75 103 TYR A C 1
ATOM 831 O O . TYR A 1 103 ? 5.258 -4.703 -5.821 1.00 86.75 103 TYR A O 1
ATOM 839 N N . LYS A 1 104 ? 5.706 -5.306 -3.717 1.00 89.62 104 LYS A N 1
ATOM 840 C CA . LYS A 1 104 ? 6.761 -6.267 -4.094 1.00 89.62 104 LYS A CA 1
ATOM 841 C C . LYS A 1 104 ? 6.241 -7.350 -5.037 1.00 89.62 104 LYS A C 1
ATOM 843 O O . LYS A 1 104 ? 6.943 -7.754 -5.965 1.00 89.62 104 LYS A O 1
ATOM 848 N N . GLN A 1 105 ? 5.008 -7.812 -4.843 1.00 88.75 105 GLN A N 1
ATOM 849 C CA . GLN A 1 105 ? 4.378 -8.766 -5.752 1.00 88.75 105 GLN A CA 1
ATOM 850 C C . GLN A 1 105 ? 4.146 -8.161 -7.147 1.00 88.75 105 GLN A C 1
ATOM 852 O O . GLN A 1 105 ? 4.389 -8.835 -8.151 1.00 88.75 105 GLN A O 1
ATOM 857 N N . SER A 1 106 ? 3.709 -6.902 -7.221 1.00 87.31 106 SER A N 1
ATOM 858 C CA . SER A 1 106 ? 3.547 -6.144 -8.465 1.00 87.31 106 SER A CA 1
ATOM 859 C C . SER A 1 106 ? 4.885 -5.981 -9.190 1.00 87.31 106 SER A C 1
ATOM 861 O O . SER A 1 106 ? 5.000 -6.346 -10.364 1.00 87.31 106 SER A O 1
ATOM 863 N N . VAL A 1 107 ? 5.936 -5.577 -8.468 1.00 90.06 107 VAL A N 1
ATOM 864 C CA . VAL A 1 107 ? 7.312 -5.488 -8.981 1.00 90.06 107 VAL A CA 1
ATOM 865 C C . VAL A 1 107 ? 7.756 -6.824 -9.577 1.00 90.06 107 VAL A C 1
ATOM 867 O O . VAL A 1 107 ? 8.200 -6.866 -10.718 1.00 90.06 107 VAL A O 1
ATOM 870 N N . GLN A 1 108 ? 7.561 -7.941 -8.876 1.00 90.88 108 GLN A N 1
ATOM 871 C CA . GLN A 1 108 ? 7.946 -9.266 -9.381 1.00 90.88 108 GLN A CA 1
ATOM 872 C C . GLN A 1 108 ? 7.151 -9.723 -10.615 1.00 90.88 108 GLN A C 1
ATOM 874 O O . GLN A 1 108 ? 7.659 -10.475 -11.446 1.00 90.88 108 GLN A O 1
ATOM 879 N N . ARG A 1 109 ? 5.889 -9.306 -10.764 1.00 89.31 109 ARG A N 1
ATOM 880 C CA . ARG A 1 109 ? 5.108 -9.594 -11.981 1.00 89.31 109 ARG A CA 1
ATOM 881 C C . ARG A 1 109 ? 5.594 -8.761 -13.160 1.00 89.31 109 ARG A C 1
ATOM 883 O O . ARG A 1 109 ? 5.656 -9.262 -14.281 1.00 89.31 109 ARG A O 1
ATOM 890 N N . ASN A 1 110 ? 5.915 -7.498 -12.909 1.00 88.38 110 ASN A N 1
ATOM 891 C CA . ASN A 1 110 ? 6.335 -6.553 -13.932 1.00 88.38 110 ASN A CA 1
ATOM 892 C C . ASN A 1 110 ? 7.801 -6.745 -14.348 1.00 88.38 110 ASN A C 1
ATOM 894 O O . ASN A 1 110 ? 8.116 -6.567 -15.521 1.00 88.38 110 ASN A O 1
ATOM 898 N N . SER A 1 111 ? 8.665 -7.227 -13.452 1.00 91.38 111 SER A N 1
ATOM 899 C CA . SER A 1 111 ? 10.063 -7.554 -13.758 1.00 91.38 111 SER A CA 1
ATOM 900 C C . SER A 1 111 ? 10.180 -8.611 -14.866 1.00 91.38 111 SER A C 1
ATOM 902 O O . SER A 1 111 ? 11.010 -8.501 -15.765 1.00 91.38 111 SER A O 1
ATOM 904 N N . ARG A 1 112 ? 9.250 -9.576 -14.897 1.00 88.81 112 ARG A N 1
ATOM 905 C CA . ARG A 1 112 ? 9.153 -10.603 -15.952 1.00 88.81 112 ARG A CA 1
ATOM 906 C C . ARG A 1 112 ? 8.840 -10.028 -17.332 1.00 88.81 112 ARG A C 1
ATOM 908 O O . ARG A 1 112 ? 9.186 -10.646 -18.331 1.00 88.81 112 ARG A O 1
ATOM 915 N N . LYS A 1 113 ? 8.188 -8.864 -17.398 1.00 87.38 113 LYS A N 1
ATOM 916 C CA . LYS A 1 113 ? 7.838 -8.199 -18.664 1.00 87.38 113 LYS A CA 1
ATOM 917 C C . LYS A 1 113 ? 9.022 -7.446 -19.265 1.00 87.38 113 LYS A C 1
ATOM 919 O O . LYS A 1 113 ? 9.059 -7.255 -20.472 1.00 87.38 113 LYS A O 1
ATOM 924 N N . VAL A 1 114 ? 9.978 -7.040 -18.430 1.00 87.56 114 VAL A N 1
ATOM 925 C CA . VAL A 1 114 ? 11.194 -6.330 -18.854 1.00 87.56 114 VAL A CA 1
ATOM 926 C C . VAL A 1 114 ? 12.405 -7.261 -19.006 1.00 87.56 114 VAL A C 1
ATOM 928 O O . VAL A 1 114 ? 13.470 -6.797 -19.395 1.00 87.56 114 VAL A O 1
ATOM 931 N N . SER A 1 115 ? 12.231 -8.564 -18.734 1.00 83.00 115 SER A N 1
ATOM 932 C CA . SER A 1 115 ? 13.168 -9.675 -18.975 1.00 83.00 115 SER A CA 1
ATOM 933 C C . SER A 1 115 ? 14.641 -9.326 -18.703 1.00 83.00 115 SER A C 1
ATOM 935 O O . SER A 1 115 ? 15.064 -9.329 -17.548 1.00 83.00 115 SER A O 1
ATOM 937 N N . GLU A 1 116 ? 15.412 -8.958 -19.733 1.00 88.50 116 GLU A N 1
ATOM 938 C CA . GLU A 1 116 ? 16.845 -8.625 -19.653 1.00 88.50 116 GLU A CA 1
ATOM 939 C C . GLU A 1 116 ? 17.156 -7.460 -18.701 1.00 88.50 116 GLU A C 1
ATOM 941 O O . GLU A 1 116 ? 18.258 -7.360 -18.165 1.00 88.50 116 GLU A O 1
ATOM 946 N N . LYS A 1 117 ? 16.172 -6.593 -18.449 1.00 90.88 117 LYS A N 1
ATOM 947 C CA . LYS A 1 117 ? 16.272 -5.430 -17.562 1.00 90.88 117 LYS A CA 1
ATOM 948 C C . LYS A 1 117 ? 15.611 -5.637 -16.199 1.00 90.88 117 LYS A C 1
ATOM 950 O O . LYS A 1 117 ? 15.464 -4.688 -15.433 1.00 90.88 117 LYS A O 1
ATOM 955 N N . SER A 1 118 ? 15.229 -6.873 -15.869 1.00 91.88 118 SER A N 1
ATOM 956 C CA . SER A 1 118 ? 14.545 -7.224 -14.617 1.00 91.88 118 SER A CA 1
ATOM 957 C C . SER A 1 118 ? 15.290 -6.733 -13.374 1.00 91.88 118 SER A C 1
ATOM 959 O O . SER A 1 118 ? 14.674 -6.147 -12.489 1.00 91.88 118 SER A O 1
ATOM 961 N N . ASN A 1 119 ? 16.609 -6.931 -13.303 1.00 94.25 119 ASN A N 1
ATOM 962 C CA . ASN A 1 119 ? 17.391 -6.531 -12.128 1.00 94.25 119 ASN A CA 1
ATOM 963 C C . ASN A 1 119 ? 17.438 -5.010 -11.957 1.00 94.25 119 ASN A C 1
ATOM 965 O O . ASN A 1 119 ? 17.247 -4.517 -10.851 1.00 94.25 119 ASN A O 1
ATOM 969 N N . GLU A 1 120 ? 17.641 -4.276 -13.051 1.00 94.12 120 GLU A N 1
ATOM 970 C CA . GLU A 1 120 ? 17.651 -2.810 -13.054 1.00 94.12 120 GLU A CA 1
ATOM 971 C C . GLU A 1 120 ? 16.292 -2.258 -12.604 1.00 94.12 120 GLU A C 1
ATOM 973 O O . GLU A 1 120 ? 16.219 -1.442 -11.688 1.00 94.12 120 GLU A O 1
ATOM 978 N N . PHE A 1 121 ? 15.206 -2.804 -13.154 1.00 93.69 121 PHE A N 1
ATOM 979 C CA . PHE A 1 121 ? 13.843 -2.466 -12.757 1.00 93.69 121 PHE A CA 1
ATOM 980 C C . PHE A 1 121 ? 13.557 -2.751 -11.275 1.00 93.69 121 PHE A C 1
ATOM 982 O O . PHE A 1 121 ? 12.983 -1.910 -10.587 1.00 93.69 121 PHE A O 1
ATOM 989 N N . ILE A 1 122 ? 13.967 -3.918 -10.761 1.00 94.06 122 ILE A N 1
ATOM 990 C CA . ILE A 1 122 ? 13.786 -4.278 -9.346 1.00 94.06 122 ILE A CA 1
ATOM 991 C C . ILE A 1 122 ? 14.575 -3.326 -8.440 1.00 94.06 122 ILE A C 1
ATOM 993 O O . ILE A 1 122 ? 14.047 -2.897 -7.416 1.00 94.06 122 ILE A O 1
ATOM 997 N N . CYS A 1 123 ? 15.809 -2.968 -8.805 1.00 94.88 123 CYS A N 1
ATOM 998 C CA . CYS A 1 123 ? 16.610 -2.006 -8.047 1.00 94.88 123 CYS A CA 1
ATOM 999 C C . CYS A 1 123 ? 15.928 -0.635 -7.973 1.00 94.88 123 CYS A C 1
ATOM 1001 O O . CYS A 1 123 ? 15.806 -0.080 -6.883 1.00 94.88 123 CYS A O 1
ATOM 1003 N N . LEU A 1 124 ? 15.431 -0.123 -9.102 1.00 94.00 124 LEU A N 1
ATOM 1004 C CA . LEU A 1 124 ? 14.711 1.153 -9.158 1.00 94.00 124 LEU A CA 1
ATOM 1005 C C . LEU A 1 124 ? 13.405 1.113 -8.352 1.00 94.00 124 LEU A C 1
ATOM 1007 O O . LEU A 1 124 ? 13.091 2.053 -7.628 1.00 94.00 124 LEU A O 1
ATOM 1011 N N . ALA A 1 125 ? 12.662 0.006 -8.420 1.00 93.12 125 ALA A N 1
ATOM 1012 C CA . ALA A 1 125 ? 11.440 -0.167 -7.641 1.00 93.12 125 ALA A CA 1
ATOM 1013 C C . ALA A 1 125 ? 11.720 -0.243 -6.129 1.00 93.12 125 ALA A C 1
ATOM 1015 O O . ALA A 1 125 ? 11.008 0.347 -5.322 1.00 93.12 125 ALA A O 1
ATOM 1016 N N . ASN A 1 126 ? 12.800 -0.911 -5.720 1.00 93.62 126 ASN A N 1
ATOM 1017 C CA . ASN A 1 126 ? 13.208 -0.925 -4.316 1.00 93.62 126 ASN A CA 1
ATOM 1018 C C . ASN A 1 126 ? 13.689 0.455 -3.840 1.00 93.62 126 ASN A C 1
ATOM 1020 O O . ASN A 1 126 ? 13.456 0.800 -2.686 1.00 93.62 126 ASN A O 1
ATOM 1024 N N . ALA A 1 127 ? 14.315 1.258 -4.707 1.00 93.69 127 ALA A N 1
ATOM 1025 C CA . ALA A 1 127 ? 14.687 2.632 -4.373 1.00 93.69 127 ALA A CA 1
ATOM 1026 C C . ALA A 1 127 ? 13.456 3.512 -4.094 1.00 93.69 127 ALA A C 1
ATOM 1028 O O . ALA A 1 127 ? 13.490 4.314 -3.167 1.00 93.69 127 ALA A O 1
ATOM 1029 N N . LEU A 1 128 ? 12.357 3.316 -4.836 1.00 92.06 128 LEU A N 1
ATOM 1030 C CA . LEU A 1 128 ? 11.072 3.967 -4.548 1.00 92.06 128 LEU A CA 1
ATOM 1031 C C . LEU A 1 128 ? 10.507 3.533 -3.189 1.00 92.06 128 LEU A C 1
ATOM 1033 O O . LEU A 1 128 ? 10.082 4.377 -2.406 1.00 92.06 128 LEU A O 1
ATOM 1037 N N . LEU A 1 129 ? 10.523 2.228 -2.903 1.00 90.44 129 LEU A N 1
ATOM 1038 C CA . LEU A 1 129 ? 9.987 1.666 -1.660 1.00 90.44 129 LEU A CA 1
ATOM 1039 C C . LEU A 1 129 ? 10.767 2.110 -0.411 1.00 90.44 129 LEU A C 1
ATOM 1041 O O . LEU A 1 129 ? 10.178 2.282 0.651 1.00 90.44 129 LEU A O 1
ATOM 1045 N N . HIS A 1 130 ? 12.085 2.258 -0.529 1.00 92.25 130 HIS A N 1
ATOM 1046 C CA . HIS A 1 130 ? 12.980 2.576 0.586 1.00 92.25 130 HIS A CA 1
ATOM 1047 C C . HIS A 1 130 ? 13.383 4.054 0.650 1.00 92.25 130 HIS A C 1
ATOM 1049 O O . HIS A 1 130 ? 14.292 4.403 1.399 1.00 92.25 130 HIS A O 1
ATOM 1055 N N . ALA A 1 131 ? 12.740 4.928 -0.126 1.00 92.75 131 ALA A N 1
ATOM 1056 C CA . ALA A 1 131 ? 12.982 6.360 -0.038 1.00 92.75 131 ALA A CA 1
ATOM 1057 C C . ALA A 1 131 ? 12.514 6.902 1.325 1.00 92.75 131 ALA A C 1
ATOM 1059 O O . ALA A 1 131 ? 11.337 6.828 1.666 1.00 92.75 131 ALA A O 1
ATOM 1060 N N . GLU A 1 132 ? 13.431 7.493 2.091 1.00 91.19 132 GLU A N 1
ATOM 1061 C CA . GLU A 1 132 ? 13.152 8.069 3.417 1.00 91.19 132 GLU A CA 1
ATOM 1062 C C . GLU A 1 132 ? 12.797 9.561 3.336 1.00 91.19 132 GLU A C 1
ATOM 1064 O O . GLU A 1 132 ? 12.302 10.155 4.293 1.00 91.19 132 GLU A O 1
ATOM 1069 N N . THR A 1 133 ? 13.055 10.194 2.187 1.00 93.00 133 THR A N 1
ATOM 1070 C CA . THR A 1 133 ? 12.803 11.620 1.957 1.00 93.00 133 THR A CA 1
ATOM 1071 C C . THR A 1 133 ? 12.108 11.858 0.623 1.00 93.00 133 THR A C 1
ATOM 1073 O O . THR A 1 133 ? 12.297 11.112 -0.338 1.00 93.00 133 THR A O 1
ATOM 1076 N N . ILE A 1 134 ? 11.376 12.972 0.530 1.00 89.81 134 ILE A N 1
ATOM 1077 C CA . ILE A 1 134 ? 10.729 13.414 -0.717 1.00 89.81 134 ILE A CA 1
ATOM 1078 C C . ILE A 1 134 ? 11.757 13.561 -1.849 1.00 89.81 134 ILE A C 1
ATOM 1080 O O . ILE A 1 134 ? 11.489 13.176 -2.982 1.00 89.81 134 ILE A O 1
ATOM 1084 N N . ASN A 1 135 ? 12.961 14.056 -1.544 1.00 94.19 135 ASN A N 1
ATOM 1085 C CA . ASN A 1 135 ? 14.017 14.220 -2.544 1.00 94.19 135 ASN A CA 1
ATOM 1086 C C . ASN A 1 135 ? 14.501 12.873 -3.099 1.00 94.19 135 ASN A C 1
ATOM 1088 O O . ASN A 1 135 ? 14.665 12.740 -4.309 1.00 94.19 135 ASN A O 1
ATOM 1092 N N . GLN A 1 136 ? 14.702 11.870 -2.237 1.00 93.38 136 GLN A N 1
ATOM 1093 C CA . GLN A 1 136 ? 15.066 10.517 -2.672 1.00 93.38 136 GLN A CA 1
ATOM 1094 C C . GLN A 1 136 ? 13.948 9.875 -3.497 1.00 93.38 136 GLN A C 1
ATOM 1096 O O . GLN A 1 136 ? 14.228 9.275 -4.531 1.00 93.38 136 GLN A O 1
ATOM 1101 N N . PHE A 1 137 ? 12.692 10.041 -3.070 1.00 91.69 137 PHE A N 1
ATOM 1102 C CA . PHE A 1 137 ? 11.534 9.513 -3.785 1.00 91.69 137 PHE A CA 1
ATOM 1103 C C . PHE A 1 137 ? 11.418 10.122 -5.187 1.00 91.69 137 PHE A C 1
ATOM 1105 O O . PHE A 1 137 ? 11.330 9.393 -6.171 1.00 91.69 137 PHE A O 1
ATOM 1112 N N . ASN A 1 138 ? 11.506 11.450 -5.295 1.00 92.19 138 ASN A N 1
ATOM 1113 C CA . ASN A 1 138 ? 11.447 12.153 -6.577 1.00 92.19 138 ASN A CA 1
ATOM 1114 C C . ASN A 1 138 ? 12.599 11.741 -7.503 1.00 92.19 138 ASN A C 1
ATOM 1116 O O . ASN A 1 138 ? 12.365 11.450 -8.673 1.00 92.19 138 ASN A O 1
ATOM 1120 N N . ALA A 1 139 ? 13.823 11.630 -6.977 1.00 93.75 139 ALA A N 1
ATOM 1121 C CA . ALA A 1 139 ? 14.966 11.160 -7.755 1.00 93.75 139 ALA A CA 1
ATOM 1122 C C . ALA A 1 139 ? 14.774 9.713 -8.253 1.00 93.75 139 ALA A C 1
ATOM 1124 O O . ALA A 1 139 ? 15.091 9.407 -9.402 1.00 93.75 139 ALA A O 1
ATOM 1125 N N . ALA A 1 140 ? 14.228 8.821 -7.420 1.00 93.25 140 ALA A N 1
ATOM 1126 C CA . ALA A 1 140 ? 13.914 7.450 -7.819 1.00 93.25 140 ALA A CA 1
ATOM 1127 C C . ALA A 1 140 ? 12.797 7.398 -8.882 1.00 93.25 140 ALA A C 1
ATOM 1129 O O . ALA A 1 140 ? 12.894 6.614 -9.829 1.00 93.25 140 ALA A O 1
ATOM 1130 N N . CYS A 1 141 ? 11.781 8.265 -8.784 1.00 91.50 141 CYS A N 1
ATOM 1131 C CA . CYS A 1 141 ? 10.744 8.426 -9.809 1.00 91.50 141 CYS A CA 1
ATOM 1132 C C . CYS A 1 141 ? 11.348 8.849 -11.151 1.00 91.50 141 CYS A C 1
ATOM 1134 O O . CYS A 1 141 ? 11.099 8.199 -12.165 1.00 91.50 141 CYS A O 1
ATOM 1136 N N . GLU A 1 142 ? 12.196 9.879 -11.163 1.00 93.88 142 GLU A N 1
ATOM 1137 C CA . GLU A 1 142 ? 12.867 10.354 -12.379 1.00 93.88 142 GLU A CA 1
ATOM 1138 C C . GLU A 1 142 ? 13.736 9.265 -13.026 1.00 93.88 142 GLU A C 1
ATOM 1140 O O . GLU A 1 142 ? 13.732 9.099 -14.252 1.00 93.88 142 GLU A O 1
ATOM 1145 N N . GLN A 1 143 ? 14.452 8.478 -12.216 1.00 94.25 143 GLN A N 1
ATOM 1146 C CA . GLN A 1 143 ? 15.244 7.347 -12.705 1.00 94.25 143 GLN A CA 1
ATOM 1147 C C . GLN A 1 143 ? 14.359 6.248 -13.308 1.00 94.25 143 GLN A C 1
ATOM 1149 O O . GLN A 1 143 ? 14.664 5.748 -14.393 1.00 94.25 143 GLN A O 1
ATOM 1154 N N . MET A 1 144 ? 13.241 5.907 -12.661 1.00 93.12 144 MET A N 1
ATOM 1155 C CA . MET A 1 144 ? 12.274 4.932 -13.177 1.00 93.12 144 MET A CA 1
ATOM 1156 C C . MET A 1 144 ? 11.626 5.406 -14.489 1.00 93.12 144 MET A C 1
ATOM 1158 O O . MET A 1 144 ? 11.511 4.638 -15.446 1.00 93.12 144 MET A O 1
ATOM 1162 N N . GLU A 1 145 ? 11.247 6.682 -14.583 1.00 91.81 145 GLU A N 1
ATOM 1163 C CA . GLU A 1 145 ? 10.710 7.261 -15.818 1.00 91.81 145 GLU A CA 1
ATOM 1164 C C . GLU A 1 145 ? 11.733 7.244 -16.956 1.00 91.81 145 GLU A C 1
ATOM 1166 O O . GLU A 1 145 ? 11.400 6.925 -18.101 1.00 91.81 145 GLU A O 1
ATOM 1171 N N . THR A 1 146 ? 12.985 7.581 -16.648 1.00 92.88 146 THR A N 1
ATOM 1172 C CA . THR A 1 146 ? 14.090 7.550 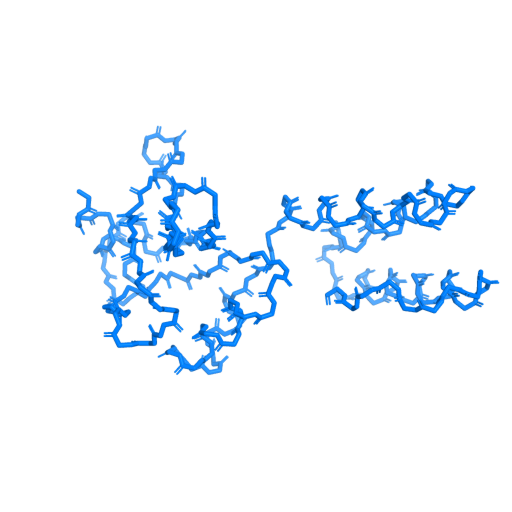-17.611 1.00 92.88 146 THR A CA 1
ATOM 1173 C C . THR A 1 146 ? 14.328 6.129 -18.110 1.00 92.88 146 THR A C 1
ATOM 1175 O O . THR A 1 146 ? 14.443 5.911 -19.318 1.00 92.88 146 THR A O 1
ATOM 1178 N N . PHE A 1 147 ? 14.309 5.149 -17.205 1.00 92.50 147 PHE A N 1
ATOM 1179 C CA . PHE A 1 147 ? 14.383 3.732 -17.539 1.00 92.50 147 PHE A CA 1
ATOM 1180 C C . PHE A 1 147 ? 13.266 3.311 -18.507 1.00 92.50 147 PHE A C 1
ATOM 1182 O O . PHE A 1 147 ? 13.548 2.669 -19.522 1.00 92.50 147 PHE A O 1
ATOM 1189 N N . PHE A 1 148 ? 12.013 3.711 -18.266 1.00 90.50 148 PHE A N 1
ATOM 1190 C CA . PHE A 1 148 ? 10.911 3.397 -19.184 1.00 90.50 148 PHE A CA 1
ATOM 1191 C C . PHE A 1 148 ? 11.070 4.051 -20.557 1.00 90.50 148 PHE A C 1
ATOM 1193 O O . PHE A 1 148 ? 10.840 3.385 -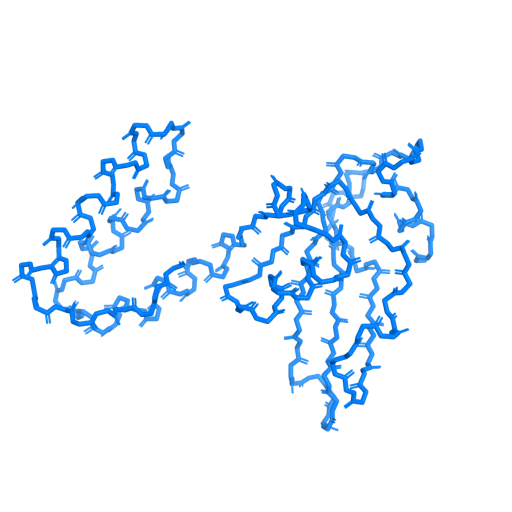21.570 1.00 90.50 148 PHE A O 1
ATOM 1200 N N . LYS A 1 149 ? 11.505 5.317 -20.602 1.00 89.50 149 LYS A N 1
ATOM 1201 C CA . LYS A 1 149 ? 11.745 6.055 -21.852 1.00 89.50 149 LYS A CA 1
ATOM 1202 C C . LYS A 1 149 ? 12.842 5.399 -22.693 1.00 89.50 149 LYS A C 1
ATOM 1204 O O . LYS A 1 149 ? 12.618 5.139 -23.870 1.00 89.50 149 LYS A O 1
ATOM 1209 N N . ILE A 1 150 ? 13.995 5.088 -22.097 1.00 90.75 150 ILE A N 1
ATOM 1210 C CA . ILE A 1 150 ? 15.142 4.491 -22.808 1.00 90.75 150 ILE A CA 1
ATOM 1211 C C . ILE A 1 150 ? 14.791 3.111 -23.373 1.00 90.75 150 ILE A C 1
ATOM 1213 O O . ILE A 1 150 ? 15.185 2.777 -24.488 1.00 90.75 150 ILE A O 1
ATOM 1217 N N . ASN A 1 151 ? 14.030 2.314 -22.622 1.00 86.94 151 ASN A N 1
ATOM 1218 C CA . ASN A 1 151 ? 13.707 0.940 -23.002 1.00 86.94 151 ASN A CA 1
ATOM 1219 C C . ASN A 1 151 ? 12.390 0.814 -23.796 1.00 86.94 151 ASN A C 1
ATOM 1221 O O . ASN A 1 151 ? 11.940 -0.303 -24.043 1.00 86.94 151 ASN A O 1
ATOM 1225 N N . ASN A 1 152 ? 11.761 1.929 -24.202 1.00 84.31 152 ASN A N 1
ATOM 1226 C CA . ASN A 1 152 ? 10.472 1.957 -24.913 1.00 84.31 152 ASN A CA 1
ATOM 1227 C C . ASN A 1 152 ? 9.363 1.129 -24.228 1.00 84.31 152 ASN A C 1
ATOM 1229 O O . ASN A 1 152 ? 8.500 0.539 -24.885 1.00 84.31 152 ASN A O 1
ATOM 1233 N N . ILE A 1 153 ? 9.370 1.087 -22.894 1.00 81.88 153 ILE A N 1
ATOM 1234 C CA . ILE A 1 153 ? 8.374 0.358 -22.108 1.00 81.88 153 ILE A CA 1
ATOM 1235 C C . ILE A 1 153 ? 7.122 1.234 -22.024 1.00 81.88 153 ILE A C 1
ATOM 1237 O O . ILE A 1 153 ? 7.089 2.227 -21.299 1.00 81.88 153 ILE A O 1
ATOM 1241 N N . LYS A 1 154 ? 6.077 0.877 -22.778 1.00 67.81 154 LYS A N 1
ATOM 1242 C CA . LYS A 1 154 ? 4.763 1.524 -22.663 1.00 67.81 154 LYS A CA 1
ATOM 1243 C C . LYS A 1 154 ? 4.116 1.081 -21.353 1.00 67.81 154 LYS A C 1
ATOM 1245 O O . LYS A 1 154 ? 3.745 -0.081 -21.243 1.00 67.81 154 LYS A O 1
ATOM 1250 N N . GLU A 1 155 ? 4.063 2.008 -20.394 1.00 61.19 155 GLU A N 1
ATOM 1251 C CA . GLU A 1 155 ? 3.385 1.936 -19.091 1.00 61.19 155 GLU A CA 1
ATOM 1252 C C . GLU A 1 155 ? 3.163 0.509 -18.557 1.00 61.19 155 GLU A C 1
ATOM 1254 O O . GLU A 1 155 ? 2.149 -0.144 -18.810 1.00 61.19 155 GLU A O 1
ATOM 1259 N N . LEU A 1 156 ? 4.087 0.042 -17.715 1.00 58.34 156 LEU A N 1
ATOM 1260 C CA . LEU A 1 156 ? 3.693 -0.909 -16.680 1.00 58.34 156 LEU A CA 1
ATOM 1261 C C . LEU A 1 156 ? 2.664 -0.168 -15.823 1.00 58.34 156 LEU A C 1
ATOM 1263 O O . LEU A 1 156 ? 2.989 0.915 -15.346 1.00 58.34 156 LEU A O 1
ATOM 1267 N N . HIS A 1 157 ? 1.429 -0.686 -15.757 1.00 47.53 157 HIS A N 1
ATOM 1268 C CA . HIS A 1 157 ? 0.285 -0.077 -15.061 1.00 47.53 157 HIS A CA 1
ATOM 1269 C C . HIS A 1 157 ? 0.733 0.815 -13.900 1.00 47.53 157 HIS A C 1
ATOM 1271 O O . HIS A 1 157 ? 1.428 0.322 -13.011 1.00 47.53 157 HIS A O 1
ATOM 1277 N N . LYS A 1 158 ? 0.357 2.103 -13.969 1.00 43.44 158 LYS A N 1
ATOM 1278 C CA . LYS A 1 158 ? 0.688 3.126 -12.973 1.00 43.44 158 LYS A CA 1
ATOM 1279 C C . LYS A 1 158 ? 0.535 2.556 -11.564 1.00 43.44 158 LYS A C 1
ATOM 1281 O O . LYS A 1 158 ? -0.525 2.024 -11.234 1.00 43.44 158 LYS A O 1
ATOM 1286 N N . TRP A 1 159 ? 1.648 2.634 -10.844 1.00 43.84 159 TRP A N 1
ATOM 1287 C CA . TRP A 1 159 ? 1.825 2.301 -9.439 1.00 43.84 159 TRP A CA 1
ATOM 1288 C C . TRP A 1 159 ? 0.830 3.052 -8.559 1.00 43.84 159 TRP A C 1
ATOM 1290 O O . TRP A 1 159 ? 0.565 4.237 -8.872 1.00 43.84 159 TRP A O 1
#

Secondary structure (DSSP, 8-state):
-HHHHHHT-TTS--TTTT-EEEEEEESSSSTT-EEEEEEEEETTTTEEEEEEEEEESS--GGG------SEEEE-S-HHHHHHHHHHH-GGGGGGEEE-HHHHHHHHHHHHHHHGGGHHHHHHHHHHHHT--SHHHHHHHHHHHHHHHHHTT-------

Radius of gyration: 18.19 Å; chains: 1; bounding box: 42×34×49 Å

Organism: Mytilus coruscus (NCBI:txid42192)